Protein AF-A0A820IZM5-F1 (afdb_monomer)

Structure (mmCIF, N/CA/C/O backbone):
data_AF-A0A820IZM5-F1
#
_entry.id   AF-A0A820IZM5-F1
#
loop_
_atom_site.group_PDB
_atom_site.id
_atom_site.type_symbol
_atom_site.label_atom_id
_atom_site.label_alt_id
_atom_site.label_comp_id
_atom_site.label_asym_id
_atom_site.label_entity_id
_atom_site.label_seq_id
_atom_site.pdbx_PDB_ins_code
_atom_site.Cartn_x
_atom_site.Cartn_y
_atom_site.Cartn_z
_atom_site.occupancy
_atom_site.B_iso_or_equiv
_atom_site.auth_seq_id
_atom_site.auth_comp_id
_atom_site.auth_asym_id
_atom_site.auth_atom_id
_atom_site.pdbx_PDB_model_num
ATOM 1 N N . ILE A 1 1 ? 4.868 -20.730 -4.728 1.00 45.53 1 ILE A N 1
ATOM 2 C CA . ILE A 1 1 ? 4.412 -19.348 -5.022 1.00 45.53 1 ILE A CA 1
ATOM 3 C C . ILE A 1 1 ? 4.964 -18.479 -3.902 1.00 45.53 1 ILE A C 1
ATOM 5 O O . ILE A 1 1 ? 4.700 -18.794 -2.750 1.00 45.53 1 ILE A O 1
ATOM 9 N N . PHE A 1 2 ? 5.843 -17.521 -4.212 1.00 44.78 2 PHE A N 1
ATOM 10 C CA . PHE A 1 2 ? 6.540 -16.701 -3.214 1.00 44.78 2 PHE A CA 1
ATOM 11 C C . PHE A 1 2 ? 5.523 -16.003 -2.299 1.00 44.78 2 PHE A C 1
ATOM 13 O O . PHE A 1 2 ? 4.767 -15.144 -2.739 1.00 44.78 2 PHE A O 1
ATOM 20 N N . ASN A 1 3 ? 5.481 -16.404 -1.027 1.00 47.41 3 ASN A N 1
ATOM 21 C CA . ASN A 1 3 ? 4.431 -16.020 -0.074 1.00 47.41 3 ASN A CA 1
ATOM 22 C C . ASN A 1 3 ? 4.597 -14.607 0.514 1.00 47.41 3 ASN A C 1
ATOM 24 O O . ASN A 1 3 ? 3.880 -14.230 1.435 1.00 47.41 3 ASN A O 1
ATOM 28 N N . SER A 1 4 ? 5.535 -13.817 -0.002 1.00 65.31 4 SER A N 1
ATOM 29 C CA . SER A 1 4 ? 5.735 -12.438 0.425 1.00 65.31 4 SER A CA 1
ATOM 30 C C . SER A 1 4 ? 5.902 -11.562 -0.805 1.00 65.31 4 SER A C 1
ATOM 32 O O . SER A 1 4 ? 7.004 -11.415 -1.320 1.00 65.31 4 SER A O 1
ATOM 34 N N . LEU A 1 5 ? 4.802 -10.977 -1.284 1.00 84.69 5 LEU A N 1
ATOM 35 C CA . LEU A 1 5 ? 4.816 -9.948 -2.332 1.00 84.69 5 LEU A CA 1
ATOM 36 C C . LEU A 1 5 ? 5.004 -8.549 -1.728 1.00 84.69 5 LEU A C 1
ATOM 38 O O . LEU A 1 5 ? 4.438 -7.560 -2.194 1.00 84.69 5 LEU A O 1
ATOM 42 N N . ARG A 1 6 ? 5.820 -8.471 -0.672 1.00 90.12 6 ARG A N 1
ATOM 43 C CA . ARG A 1 6 ? 6.369 -7.208 -0.183 1.00 90.12 6 ARG A CA 1
ATOM 44 C C . ARG A 1 6 ? 7.117 -6.519 -1.342 1.00 90.12 6 ARG A C 1
ATOM 46 O O . ARG A 1 6 ? 7.676 -7.231 -2.185 1.00 90.12 6 ARG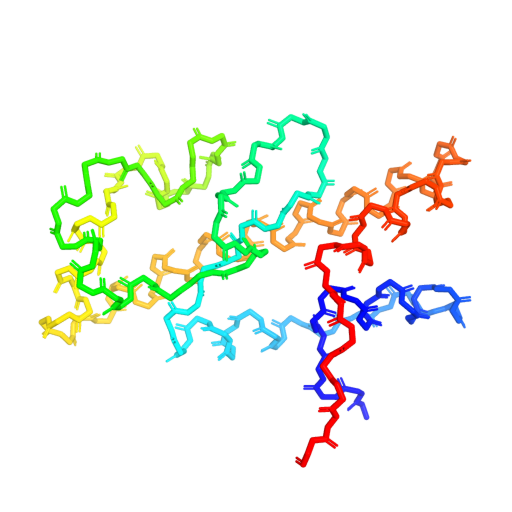 A O 1
ATOM 53 N N . PRO A 1 7 ? 7.098 -5.178 -1.449 1.00 92.56 7 PRO A N 1
ATOM 54 C CA . PRO A 1 7 ? 7.610 -4.494 -2.638 1.00 92.56 7 PRO A CA 1
ATOM 55 C C . PRO A 1 7 ? 9.044 -4.866 -3.044 1.00 92.56 7 PRO A C 1
ATOM 57 O O . PRO A 1 7 ? 9.301 -5.027 -4.231 1.00 92.56 7 PRO A O 1
ATOM 60 N N . ASP A 1 8 ? 9.951 -5.114 -2.097 1.00 91.50 8 ASP A N 1
ATOM 61 C CA . ASP A 1 8 ? 11.313 -5.609 -2.352 1.00 91.50 8 ASP A CA 1
ATOM 62 C C . ASP A 1 8 ? 11.345 -6.943 -3.115 1.00 91.50 8 ASP A C 1
ATOM 64 O O . ASP A 1 8 ? 12.115 -7.107 -4.063 1.00 91.50 8 ASP A O 1
ATOM 68 N N . ASN A 1 9 ? 10.481 -7.891 -2.748 1.00 92.00 9 ASN A N 1
ATOM 69 C CA . ASN A 1 9 ? 10.383 -9.177 -3.438 1.00 92.00 9 ASN A CA 1
ATOM 70 C C . ASN A 1 9 ? 9.744 -9.046 -4.821 1.00 92.00 9 ASN A C 1
ATOM 72 O O . ASN A 1 9 ? 10.126 -9.779 -5.732 1.00 92.00 9 ASN A O 1
ATOM 76 N N . VAL A 1 10 ? 8.801 -8.113 -4.995 1.00 94.12 10 VAL A N 1
ATOM 77 C CA . VAL A 1 10 ? 8.232 -7.811 -6.317 1.00 94.12 10 VAL A CA 1
ATOM 78 C C . VAL A 1 10 ? 9.324 -7.292 -7.244 1.00 94.12 10 VAL A C 1
ATOM 80 O O . VAL A 1 10 ? 9.477 -7.824 -8.337 1.00 94.12 10 VAL A O 1
ATOM 83 N N . ILE A 1 11 ? 10.128 -6.325 -6.793 1.00 94.31 11 ILE A N 1
ATOM 84 C CA . ILE A 1 11 ? 11.246 -5.784 -7.577 1.00 94.31 11 ILE A CA 1
ATOM 85 C C . ILE A 1 11 ? 12.218 -6.892 -8.005 1.00 94.31 11 ILE A C 1
ATOM 87 O O . ILE A 1 11 ? 12.528 -7.012 -9.187 1.00 94.31 11 ILE A O 1
ATOM 91 N N . ARG A 1 12 ? 12.634 -7.760 -7.073 1.00 92.69 12 ARG A N 1
ATOM 92 C CA . ARG A 1 12 ? 13.531 -8.889 -7.381 1.00 92.69 12 ARG A CA 1
ATOM 93 C C . ARG A 1 12 ? 12.926 -9.879 -8.372 1.00 92.69 12 ARG A C 1
ATOM 95 O O . ARG A 1 12 ? 13.634 -10.422 -9.208 1.00 92.69 12 ARG A O 1
ATOM 102 N N . ALA A 1 13 ? 11.631 -10.151 -8.265 1.00 93.38 13 ALA A N 1
ATOM 103 C CA . ALA A 1 13 ? 10.950 -11.046 -9.189 1.00 93.38 13 ALA A CA 1
ATOM 104 C C . ALA A 1 13 ? 10.861 -10.438 -10.598 1.00 93.38 13 ALA A C 1
ATOM 106 O O . ALA A 1 13 ? 11.072 -11.155 -11.571 1.00 93.38 13 ALA A O 1
ATOM 107 N N . VAL A 1 14 ? 10.629 -9.126 -10.716 1.00 94.94 14 VAL A N 1
ATOM 108 C CA . VAL A 1 14 ? 10.692 -8.425 -12.010 1.00 94.94 14 VAL A CA 1
ATOM 109 C C . VAL A 1 14 ? 12.098 -8.525 -12.617 1.00 94.94 14 VAL A C 1
ATOM 111 O O . VAL A 1 14 ? 12.209 -8.837 -13.798 1.00 94.94 14 VAL A O 1
ATOM 114 N N . ASP A 1 15 ? 13.167 -8.374 -11.823 1.00 93.38 15 ASP A N 1
ATOM 115 C CA . ASP A 1 15 ? 14.554 -8.568 -12.295 1.00 93.38 15 ASP A CA 1
ATOM 116 C C . ASP A 1 15 ? 14.810 -9.991 -12.834 1.00 93.38 15 ASP A C 1
ATOM 118 O O . ASP A 1 15 ? 15.635 -10.189 -13.724 1.00 93.38 15 ASP A O 1
ATOM 122 N N . LEU A 1 16 ? 14.086 -10.989 -12.318 1.00 94.62 16 LEU A N 1
ATOM 123 C CA . LEU A 1 16 ? 14.138 -12.379 -12.785 1.00 94.62 16 LEU A CA 1
ATOM 124 C C . LEU A 1 16 ? 13.189 -12.663 -13.966 1.00 94.62 16 LEU A C 1
ATOM 126 O O . LEU A 1 16 ? 13.104 -13.809 -14.407 1.00 94.62 16 LEU A O 1
ATOM 130 N N . GLY A 1 17 ? 12.471 -11.653 -14.466 1.00 94.06 17 GLY A N 1
ATOM 131 C CA . GLY A 1 17 ? 11.556 -11.766 -15.603 1.00 94.06 17 GLY A CA 1
ATOM 132 C C . GLY A 1 17 ? 10.150 -12.267 -15.260 1.00 94.06 17 GLY A C 1
ATOM 133 O O . GLY A 1 17 ? 9.491 -12.853 -16.113 1.00 94.06 17 GLY A O 1
ATOM 134 N N . PHE A 1 18 ? 9.680 -12.092 -14.020 1.00 94.44 18 PHE A N 1
ATOM 135 C CA . PHE A 1 18 ? 8.298 -12.418 -13.649 1.00 94.44 18 PHE A CA 1
ATOM 136 C C . PHE A 1 18 ? 7.343 -11.268 -14.001 1.00 94.44 18 PHE A C 1
ATOM 138 O O . PHE A 1 18 ? 7.544 -10.137 -13.561 1.00 94.44 18 PHE A O 1
ATOM 145 N N . ASP A 1 19 ? 6.241 -11.590 -14.686 1.00 92.69 19 ASP A N 1
ATOM 146 C CA . ASP A 1 19 ? 5.256 -10.595 -15.147 1.00 92.69 19 ASP A CA 1
ATOM 147 C C . ASP A 1 19 ? 3.927 -10.590 -14.367 1.00 92.69 19 ASP A C 1
ATOM 149 O O . ASP A 1 19 ? 3.161 -9.626 -14.437 1.00 92.69 19 ASP A O 1
ATOM 153 N N . LEU A 1 20 ? 3.616 -11.665 -13.631 1.00 91.56 20 LEU A N 1
ATOM 154 C CA . LEU A 1 20 ? 2.328 -11.847 -12.950 1.00 91.56 20 LEU A CA 1
ATOM 155 C C . LEU A 1 20 ? 2.497 -12.029 -11.440 1.00 91.56 20 LEU A C 1
ATOM 157 O O . LEU A 1 20 ? 3.278 -12.858 -10.973 1.00 91.56 20 LEU A O 1
ATOM 161 N N . PHE A 1 21 ? 1.685 -11.291 -10.680 1.00 91.06 21 PHE A N 1
ATOM 162 C CA . PHE A 1 21 ? 1.733 -11.234 -9.221 1.00 91.06 21 PHE A CA 1
ATOM 163 C C . PHE A 1 21 ? 0.340 -11.420 -8.616 1.00 91.06 21 PHE A C 1
ATOM 165 O O . PHE A 1 21 ? -0.662 -10.962 -9.162 1.00 91.06 21 PHE A O 1
ATOM 172 N N . SER A 1 22 ? 0.271 -12.083 -7.461 1.00 88.81 22 SER A N 1
ATOM 173 C CA . SER A 1 22 ? -0.984 -12.255 -6.722 1.00 88.81 22 SER A CA 1
ATOM 174 C C . SER A 1 22 ? -1.351 -10.994 -5.933 1.00 88.81 22 SER A C 1
ATOM 176 O O . SER A 1 22 ? -0.510 -10.376 -5.288 1.00 88.81 22 SER A O 1
ATOM 178 N N . GLY A 1 23 ? -2.638 -10.645 -5.892 1.00 85.94 23 GLY A N 1
ATOM 179 C CA . GLY A 1 23 ? -3.140 -9.554 -5.049 1.00 85.94 23 GLY A CA 1
ATOM 180 C C . GLY A 1 23 ? -3.190 -9.875 -3.548 1.00 85.94 23 GLY A C 1
ATOM 181 O O . GLY A 1 23 ? -3.558 -9.006 -2.765 1.00 85.94 23 GLY A O 1
ATOM 182 N N . ALA A 1 24 ? -2.834 -11.097 -3.126 1.00 90.06 24 ALA A N 1
ATOM 183 C CA . ALA A 1 24 ? -3.029 -11.595 -1.757 1.00 90.06 24 ALA A CA 1
ATOM 184 C C . ALA A 1 24 ? -2.234 -10.847 -0.668 1.00 90.06 24 ALA A C 1
ATOM 186 O O . ALA A 1 24 ? -2.592 -10.915 0.507 1.00 90.06 24 ALA A O 1
ATOM 187 N N 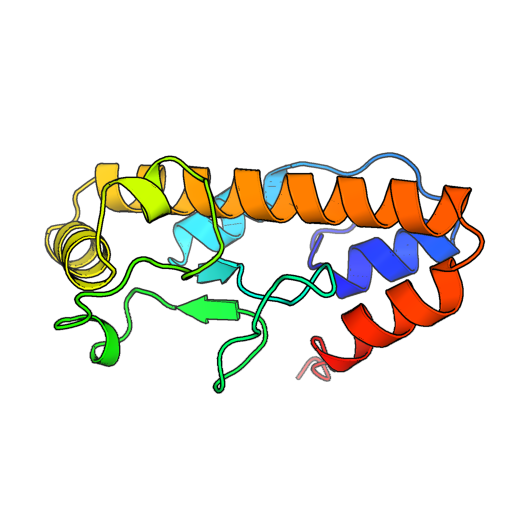. TYR A 1 25 ? -1.182 -10.111 -1.035 1.00 91.81 25 TYR A N 1
ATOM 188 C CA . TYR A 1 25 ? -0.397 -9.325 -0.080 1.00 91.81 25 TYR A CA 1
ATOM 189 C C . TYR A 1 25 ? -1.210 -8.204 0.570 1.00 91.81 25 TYR A C 1
ATOM 191 O O . TYR A 1 25 ? -1.126 -8.012 1.779 1.00 91.81 25 TYR A O 1
ATOM 199 N N . VAL A 1 26 ? -2.044 -7.513 -0.209 1.00 94.06 26 VAL A N 1
ATOM 200 C CA . VAL A 1 26 ? -2.839 -6.380 0.274 1.00 94.06 26 VAL A CA 1
ATOM 201 C C . VAL A 1 26 ? -3.833 -6.772 1.376 1.00 94.06 26 VAL A C 1
ATOM 203 O O . VAL A 1 26 ? -3.763 -6.171 2.446 1.00 94.06 26 VAL A O 1
ATOM 206 N N . PRO A 1 27 ? -4.723 -7.772 1.207 1.00 92.62 27 PRO A N 1
ATOM 207 C CA . PRO A 1 27 ? -5.603 -8.188 2.298 1.00 92.62 27 PRO A CA 1
ATOM 208 C C . PRO A 1 27 ? -4.807 -8.713 3.503 1.00 92.62 27 PRO A C 1
ATOM 210 O O . PRO A 1 27 ? -5.136 -8.378 4.638 1.00 92.62 27 PRO A O 1
ATOM 213 N N . TYR A 1 28 ? -3.700 -9.432 3.273 1.00 93.50 28 TYR A N 1
ATOM 214 C CA . TYR A 1 28 ? -2.834 -9.944 4.340 1.00 93.50 28 TYR A CA 1
ATOM 215 C C . TYR A 1 28 ? -2.266 -8.834 5.246 1.00 93.50 28 TYR A C 1
ATOM 217 O O . TYR A 1 28 ? -2.228 -8.996 6.470 1.00 93.50 28 TYR A O 1
ATOM 225 N N . ILE A 1 29 ? -1.816 -7.708 4.683 1.00 94.19 29 ILE A N 1
ATOM 226 C CA . ILE A 1 29 ? -1.304 -6.577 5.476 1.00 94.19 29 ILE A CA 1
ATOM 227 C C . ILE A 1 29 ? -2.432 -5.718 6.061 1.00 94.19 29 ILE A C 1
ATOM 229 O O . ILE A 1 29 ? -2.325 -5.275 7.207 1.00 94.19 29 ILE A O 1
ATOM 233 N N . SER A 1 30 ? -3.538 -5.543 5.328 1.00 96.06 30 SER A N 1
ATOM 234 C CA . SER A 1 30 ? -4.716 -4.816 5.808 1.00 96.06 30 SER A CA 1
ATOM 235 C C . SER A 1 30 ? -5.289 -5.457 7.065 1.00 96.06 30 SER A C 1
ATOM 237 O O . SER A 1 30 ? -5.680 -4.755 7.998 1.00 96.06 30 SER A O 1
ATOM 239 N N . ASP A 1 31 ? -5.264 -6.790 7.138 1.00 94.62 31 ASP A N 1
ATOM 240 C CA . ASP A 1 31 ? -5.746 -7.526 8.302 1.00 94.62 31 ASP A CA 1
ATOM 241 C C . ASP A 1 31 ? -4.903 -7.332 9.567 1.00 94.62 31 ASP A C 1
ATOM 243 O O . ASP A 1 31 ? -5.389 -7.577 10.677 1.00 94.62 31 ASP A O 1
ATOM 247 N N . ARG A 1 32 ? -3.660 -6.873 9.399 1.00 95.56 32 ARG A N 1
ATOM 248 C CA . ARG A 1 32 ? -2.737 -6.484 10.474 1.00 95.56 32 ARG A CA 1
ATOM 249 C C . ARG A 1 32 ? -2.725 -4.978 10.729 1.00 95.56 32 ARG A C 1
ATOM 251 O O . ARG A 1 32 ? -1.900 -4.505 11.510 1.00 95.56 32 ARG A O 1
ATOM 258 N N . PHE A 1 33 ? -3.629 -4.244 10.079 1.00 96.81 33 PHE A N 1
ATOM 259 C CA . PHE A 1 33 ? -3.740 -2.789 10.146 1.00 96.81 33 PHE A CA 1
ATOM 260 C C . PHE A 1 33 ? -2.484 -2.055 9.660 1.00 96.81 33 PHE A C 1
ATOM 262 O O . PHE A 1 33 ? -2.170 -0.959 10.120 1.00 96.81 33 PHE A O 1
ATOM 269 N N . ILE A 1 34 ? -1.751 -2.667 8.730 1.00 95.44 34 ILE A N 1
ATOM 270 C CA . ILE A 1 34 ? -0.582 -2.051 8.109 1.00 95.44 34 ILE A CA 1
ATOM 271 C C . ILE A 1 34 ? -1.051 -1.196 6.928 1.00 95.44 34 ILE A C 1
ATOM 273 O O . ILE A 1 34 ? -1.821 -1.655 6.080 1.00 95.44 34 ILE A O 1
ATOM 277 N N . ILE A 1 35 ? -0.572 0.041 6.883 1.00 95.56 35 ILE A N 1
ATOM 278 C CA . ILE A 1 35 ? -0.787 1.011 5.815 1.00 95.56 35 ILE A CA 1
ATOM 279 C C . ILE A 1 35 ? 0.461 1.063 4.943 1.00 95.56 35 ILE A C 1
ATOM 281 O O . ILE A 1 35 ? 1.553 1.322 5.450 1.00 95.56 35 ILE A O 1
ATOM 285 N N . LEU A 1 36 ? 0.288 0.868 3.634 1.00 94.19 36 LEU A N 1
ATOM 286 C CA . LEU A 1 36 ? 1.351 1.121 2.667 1.00 94.19 36 LEU A CA 1
ATOM 287 C C . LEU A 1 36 ? 1.599 2.623 2.538 1.00 94.19 36 LEU A C 1
ATOM 289 O O . LEU A 1 36 ? 0.661 3.383 2.277 1.00 94.19 36 LEU A O 1
ATOM 293 N N . SER A 1 37 ? 2.848 3.049 2.710 1.00 93.25 37 SER A N 1
ATOM 294 C CA . SER A 1 37 ? 3.226 4.467 2.584 1.00 93.25 37 SER A CA 1
ATOM 295 C C . SER A 1 37 ? 4.561 4.705 1.884 1.00 93.25 37 SER A C 1
ATOM 297 O O . SER A 1 37 ? 5.061 5.832 1.869 1.00 93.25 37 SER A O 1
ATOM 299 N N . PHE A 1 38 ? 5.146 3.655 1.309 1.00 91.56 38 PHE A N 1
ATOM 300 C CA . PHE A 1 38 ? 6.433 3.743 0.646 1.00 91.56 38 PHE A CA 1
ATOM 301 C C . PHE A 1 38 ? 6.336 4.619 -0.603 1.00 91.56 38 PHE A C 1
ATOM 303 O O . PHE A 1 38 ? 5.351 4.622 -1.346 1.00 91.56 38 PHE A O 1
ATOM 310 N N . ARG A 1 39 ? 7.400 5.358 -0.873 1.00 91.38 39 ARG A N 1
ATOM 311 C CA . ARG A 1 39 ? 7.539 6.163 -2.075 1.00 91.38 39 ARG A CA 1
ATOM 312 C C . ARG A 1 39 ? 7.657 5.246 -3.290 1.00 91.38 39 ARG A C 1
ATOM 314 O O . ARG A 1 39 ? 8.662 4.563 -3.459 1.00 91.38 39 ARG A O 1
ATOM 321 N N . TYR A 1 40 ? 6.651 5.274 -4.161 1.00 91.00 40 TYR A N 1
ATOM 322 C CA . TYR A 1 40 ? 6.691 4.624 -5.478 1.00 91.00 40 TYR A CA 1
ATOM 323 C C . TYR A 1 40 ? 6.804 5.611 -6.647 1.00 91.00 40 TYR A C 1
ATOM 325 O O . TYR A 1 40 ? 6.838 5.175 -7.791 1.00 91.00 40 TYR A O 1
ATOM 333 N N . ASN A 1 41 ? 6.825 6.924 -6.400 1.00 86.12 41 ASN A N 1
ATOM 334 C CA . ASN A 1 41 ? 7.101 7.962 -7.398 1.00 86.12 41 ASN A CA 1
ATOM 335 C C . ASN A 1 41 ? 7.631 9.239 -6.719 1.00 86.12 41 ASN A C 1
ATOM 337 O O . ASN A 1 41 ? 7.574 9.367 -5.498 1.00 86.12 41 ASN A O 1
ATOM 341 N N . ASP A 1 42 ? 8.111 10.209 -7.497 1.00 78.50 42 ASP A N 1
ATOM 342 C CA . ASP A 1 42 ? 8.685 11.461 -6.968 1.00 78.50 42 ASP A CA 1
ATOM 343 C C . ASP A 1 42 ? 7.666 12.395 -6.308 1.00 78.50 42 ASP A C 1
ATOM 345 O O . ASP A 1 42 ? 8.033 13.293 -5.555 1.00 78.50 42 ASP A O 1
ATOM 349 N N . LYS A 1 43 ? 6.374 12.191 -6.579 1.00 72.75 43 LYS A N 1
ATOM 350 C CA . LYS A 1 43 ? 5.289 13.022 -6.043 1.00 72.75 43 LYS A CA 1
ATOM 351 C C . LYS A 1 43 ? 4.873 12.599 -4.633 1.00 72.75 43 LYS A C 1
ATOM 353 O O . LYS A 1 43 ? 4.143 13.335 -3.968 1.00 72.75 43 LYS A O 1
ATOM 358 N N . MET A 1 44 ? 5.298 11.424 -4.171 1.00 73.12 44 MET A N 1
ATOM 359 C CA . MET A 1 44 ? 4.939 10.922 -2.853 1.00 73.12 44 MET A CA 1
ATOM 360 C C . MET A 1 44 ? 5.968 11.349 -1.803 1.00 73.12 44 MET A C 1
ATOM 362 O O . MET A 1 44 ? 7.148 11.020 -1.907 1.00 73.12 44 MET A O 1
ATOM 366 N N . SER A 1 45 ? 5.509 12.032 -0.753 1.00 60.53 45 SER A N 1
ATOM 367 C CA . SER A 1 45 ? 6.314 12.249 0.450 1.00 60.53 45 SER A CA 1
ATOM 368 C C . SER A 1 45 ? 6.269 10.978 1.306 1.00 60.53 45 SER A C 1
ATOM 370 O O . SER A 1 45 ? 5.195 10.574 1.752 1.00 60.53 45 SER A O 1
ATOM 372 N N . SER A 1 46 ? 7.414 10.317 1.492 1.00 58.25 46 SER A N 1
ATOM 373 C CA . SER A 1 46 ? 7.552 9.205 2.439 1.00 58.25 46 SER A CA 1
ATOM 374 C C . SER A 1 46 ? 7.389 9.725 3.868 1.00 58.25 46 SER A C 1
ATOM 376 O O . SER A 1 46 ? 8.039 10.705 4.241 1.00 58.25 46 SER A O 1
ATOM 378 N N . ASN A 1 47 ? 6.561 9.065 4.682 1.00 52.81 47 ASN A N 1
ATOM 379 C CA . ASN A 1 47 ? 6.478 9.379 6.107 1.00 52.81 47 ASN A CA 1
ATOM 380 C C . ASN A 1 47 ? 7.799 9.040 6.828 1.00 52.81 47 ASN A C 1
ATOM 382 O O . ASN A 1 47 ? 8.534 8.133 6.451 1.00 52.81 47 ASN A O 1
ATOM 386 N N . ILE A 1 48 ? 8.073 9.800 7.889 1.00 53.16 48 ILE A N 1
ATOM 387 C CA . ILE A 1 48 ? 9.362 9.931 8.594 1.00 53.16 48 ILE A CA 1
ATOM 388 C C . ILE A 1 48 ? 9.771 8.666 9.390 1.00 53.16 48 ILE A C 1
ATOM 390 O O . ILE A 1 48 ? 10.926 8.539 9.787 1.00 53.16 48 ILE A O 1
ATOM 394 N N . THR A 1 49 ? 8.862 7.713 9.618 1.00 56.12 49 THR A N 1
ATOM 395 C CA . THR A 1 49 ? 9.066 6.574 10.539 1.00 56.12 49 THR A CA 1
ATOM 396 C C . THR A 1 49 ? 9.329 5.217 9.873 1.00 56.12 49 THR A C 1
ATOM 398 O O . THR A 1 49 ? 9.700 4.274 10.570 1.00 56.12 49 THR A O 1
ATOM 401 N N . GLY A 1 50 ? 9.189 5.094 8.550 1.00 69.88 50 GLY A N 1
ATOM 402 C CA . GLY A 1 50 ? 9.428 3.844 7.818 1.00 69.88 50 GLY A CA 1
ATOM 403 C C . GLY A 1 50 ? 8.628 3.750 6.513 1.00 69.88 50 GLY A C 1
ATOM 404 O O . GLY A 1 50 ? 7.806 4.627 6.242 1.00 69.88 50 GLY A O 1
ATOM 405 N N . PRO A 1 51 ? 8.843 2.699 5.697 1.00 82.69 51 PRO A N 1
ATOM 406 C CA . PRO A 1 51 ? 8.129 2.534 4.430 1.00 82.69 51 PRO A CA 1
ATOM 407 C C . PRO A 1 51 ? 6.627 2.311 4.638 1.00 82.69 51 PRO A C 1
ATOM 409 O O . PRO A 1 51 ? 5.818 2.870 3.908 1.00 82.69 51 PRO A O 1
ATOM 412 N N . ASP A 1 52 ? 6.245 1.555 5.665 1.00 91.25 52 ASP A N 1
ATOM 413 C CA . ASP A 1 52 ? 4.862 1.217 6.002 1.00 91.25 52 ASP A CA 1
ATOM 414 C C . ASP A 1 52 ? 4.667 1.374 7.514 1.00 91.25 52 ASP A C 1
ATOM 416 O O . ASP A 1 52 ? 5.617 1.210 8.285 1.00 91.25 52 ASP A O 1
ATOM 420 N N . TYR A 1 53 ? 3.445 1.664 7.959 1.00 92.75 53 TYR A N 1
ATOM 421 C CA . TYR A 1 53 ? 3.156 1.898 9.378 1.00 92.75 53 TYR A CA 1
ATOM 422 C C . TYR A 1 53 ? 1.879 1.195 9.836 1.00 92.75 53 TYR A C 1
ATOM 424 O O . TYR A 1 53 ? 1.030 0.824 9.028 1.00 92.75 53 TYR A O 1
ATOM 432 N N . ASN A 1 54 ? 1.730 0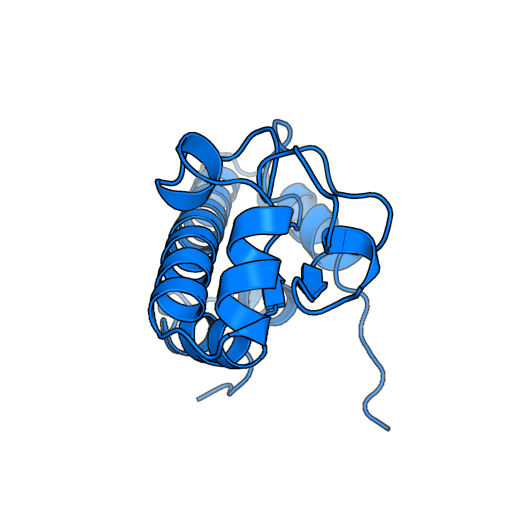.996 11.148 1.00 95.31 54 ASN A N 1
ATOM 433 C CA . ASN A 1 54 ? 0.533 0.383 11.717 1.00 95.31 54 ASN A CA 1
ATOM 434 C C . ASN A 1 54 ? -0.439 1.455 12.225 1.00 95.31 54 ASN A C 1
ATOM 436 O O . ASN A 1 54 ? -0.152 2.128 13.213 1.00 95.31 54 ASN A O 1
ATOM 440 N N . ILE A 1 55 ? -1.610 1.588 11.596 1.00 95.50 55 ILE A N 1
ATOM 441 C CA . ILE A 1 55 ? -2.604 2.604 11.986 1.00 95.50 55 ILE A CA 1
ATOM 442 C C . ILE A 1 55 ? -3.238 2.319 13.359 1.00 95.50 55 ILE A C 1
ATOM 444 O O . ILE A 1 55 ? -3.844 3.207 13.939 1.00 95.50 55 ILE A O 1
ATOM 448 N N . ASN A 1 56 ? -3.076 1.113 13.916 1.00 95.94 56 ASN A N 1
ATOM 449 C CA . ASN A 1 56 ? -3.531 0.752 15.264 1.00 95.94 56 ASN A CA 1
ATOM 450 C C . ASN A 1 56 ? -2.627 1.314 16.386 1.00 95.94 56 ASN A C 1
ATOM 452 O O . ASN A 1 56 ? -2.909 1.121 17.569 1.00 95.94 56 ASN A O 1
ATOM 456 N N . SER A 1 57 ? -1.526 1.991 16.051 1.00 95.38 57 SER A N 1
ATOM 457 C CA . SER A 1 57 ? -0.669 2.652 17.039 1.00 95.38 57 SER A CA 1
ATOM 458 C C . SER A 1 57 ? -1.361 3.870 17.662 1.00 95.38 57 SER A C 1
ATOM 460 O O . SER A 1 57 ? -1.996 4.668 16.974 1.00 95.38 57 SER A O 1
ATOM 462 N N . LYS A 1 58 ? -1.198 4.056 18.981 1.00 95.38 58 LYS A N 1
ATOM 463 C CA . LYS A 1 58 ? -1.848 5.141 19.750 1.00 95.38 58 LYS A CA 1
ATOM 464 C C . LYS A 1 58 ? -1.504 6.550 19.256 1.00 95.38 58 LYS A C 1
ATOM 466 O O . LYS A 1 58 ? -2.286 7.471 19.474 1.00 95.38 58 LYS A O 1
ATOM 471 N N . GLU A 1 59 ? -0.365 6.722 18.591 1.00 93.56 59 GLU A N 1
ATOM 472 C CA . GLU A 1 59 ? 0.047 7.991 17.974 1.00 93.56 59 GLU A CA 1
ATOM 473 C C . GLU A 1 59 ? -0.977 8.534 16.964 1.00 93.56 59 GLU A C 1
ATOM 475 O O . GLU A 1 59 ? -1.116 9.748 16.823 1.00 93.56 59 GLU A O 1
ATOM 480 N N . TYR A 1 60 ? -1.768 7.658 16.335 1.00 94.75 60 TYR A N 1
ATOM 481 C CA . TYR A 1 60 ? -2.773 8.039 15.342 1.00 94.75 60 TYR A CA 1
ATOM 482 C C . TYR A 1 60 ? -4.148 8.364 15.931 1.00 94.75 60 TYR A C 1
ATOM 484 O O . TYR A 1 60 ? -5.019 8.846 15.207 1.00 94.75 60 TYR A O 1
ATOM 492 N N . MET A 1 61 ? -4.348 8.182 17.241 1.00 96.12 61 MET A N 1
ATOM 493 C CA . MET A 1 61 ? -5.634 8.399 17.918 1.00 96.12 61 MET A CA 1
ATOM 494 C C . MET A 1 61 ? -6.207 9.806 17.694 1.00 96.12 61 MET A C 1
ATOM 496 O O . MET A 1 61 ? -7.414 9.964 17.549 1.00 96.12 61 MET A O 1
ATOM 500 N N . ASN A 1 62 ? -5.341 10.822 17.641 1.00 95.69 62 ASN A N 1
ATOM 501 C CA . ASN A 1 62 ? -5.723 12.223 17.437 1.00 95.69 62 ASN A CA 1
ATOM 502 C C . ASN A 1 62 ? -5.304 12.757 16.052 1.00 95.69 62 ASN A C 1
ATOM 504 O O . ASN A 1 62 ? -5.305 13.970 15.828 1.00 95.69 62 ASN A O 1
ATOM 508 N N . GLY A 1 63 ? -4.921 11.872 15.124 1.00 93.31 63 GLY A N 1
ATOM 509 C CA . GLY A 1 63 ? -4.466 12.236 13.785 1.00 93.31 63 GLY A CA 1
ATOM 510 C C . GLY A 1 63 ? -5.594 12.824 12.935 1.00 93.31 63 GLY A C 1
ATOM 511 O O . GLY A 1 63 ? -6.485 12.111 12.481 1.00 93.31 63 GLY A O 1
ATOM 512 N N . LYS A 1 64 ? -5.561 14.139 12.697 1.00 94.44 64 LYS A N 1
ATOM 513 C CA . LYS A 1 64 ? -6.561 14.848 11.869 1.00 94.44 64 LYS A CA 1
ATOM 514 C C . LYS A 1 64 ? -6.265 14.802 10.368 1.00 94.44 64 LYS A C 1
ATOM 516 O O . LYS A 1 64 ? -7.100 15.218 9.574 1.00 94.44 64 LYS A O 1
ATOM 521 N N . GLN A 1 65 ? -5.079 14.335 9.996 1.00 93.12 65 GLN A N 1
ATOM 522 C CA . GLN A 1 65 ? -4.664 14.173 8.607 1.00 93.12 65 GLN A CA 1
ATOM 523 C C . GLN A 1 65 ? -5.291 12.904 8.014 1.00 93.12 65 GLN A C 1
ATOM 525 O O . GLN A 1 65 ? -5.730 12.018 8.753 1.00 93.12 65 GLN A O 1
ATOM 530 N N . SER A 1 66 ? -5.318 12.801 6.686 1.00 94.44 66 SER A N 1
ATOM 531 C CA . SER A 1 66 ? -5.598 11.541 5.988 1.00 94.44 66 SER A CA 1
ATOM 532 C C . SER A 1 66 ? -4.497 10.502 6.259 1.00 94.44 66 SER A C 1
ATOM 534 O O . SER A 1 66 ? -3.459 10.823 6.840 1.00 94.44 66 SER A O 1
ATOM 536 N N . LEU A 1 67 ? -4.690 9.243 5.839 1.00 93.00 67 LEU A N 1
ATOM 537 C CA . LEU A 1 67 ? -3.640 8.218 5.981 1.00 93.00 67 LEU A CA 1
ATOM 538 C C . LEU A 1 67 ? -2.347 8.616 5.246 1.00 93.00 67 LEU A C 1
ATOM 540 O O . LEU A 1 67 ? -1.248 8.324 5.720 1.00 93.00 67 LEU A O 1
ATOM 544 N N . LEU A 1 68 ? -2.476 9.285 4.098 1.00 91.75 68 LEU A N 1
ATOM 545 C CA . LEU A 1 68 ? -1.358 9.803 3.317 1.00 91.75 68 LEU A CA 1
ATOM 546 C C . LEU A 1 68 ? -1.794 11.069 2.567 1.00 91.75 68 LEU A C 1
ATOM 548 O O . LEU A 1 68 ? -2.809 11.055 1.867 1.00 91.75 68 LEU A O 1
ATOM 552 N N . SER A 1 69 ? -1.028 12.154 2.701 1.00 86.19 69 SER A N 1
ATOM 553 C CA . SER A 1 69 ? -1.396 13.501 2.232 1.00 86.19 69 SER A CA 1
ATOM 554 C C . SER A 1 69 ? -1.573 13.620 0.714 1.00 86.19 69 SER A C 1
ATOM 556 O O . SER A 1 69 ? -2.434 14.371 0.268 1.00 86.19 69 SER A O 1
ATOM 558 N N . ASN A 1 70 ? -0.823 12.844 -0.074 1.00 85.50 70 ASN A N 1
ATOM 559 C CA . ASN A 1 70 ? -0.860 12.880 -1.545 1.00 85.50 70 ASN A CA 1
ATOM 560 C C . ASN A 1 70 ? -1.622 11.691 -2.166 1.00 85.50 70 ASN A C 1
ATOM 562 O O . ASN A 1 70 ? -1.482 11.415 -3.356 1.00 85.50 70 ASN A O 1
ATOM 566 N N . CYS A 1 71 ? -2.405 10.953 -1.372 1.00 91.62 71 CYS A N 1
ATOM 567 C CA . CYS A 1 71 ? -3.165 9.800 -1.852 1.00 91.62 71 CYS A CA 1
ATOM 568 C C . CYS A 1 71 ? -4.607 10.185 -2.210 1.00 91.62 71 CYS A C 1
ATOM 570 O O . CYS A 1 71 ? -5.342 10.724 -1.385 1.00 91.62 71 CYS A O 1
ATOM 572 N N . GLU A 1 72 ? -5.040 9.841 -3.424 1.00 93.69 72 GLU A N 1
ATOM 573 C CA . GLU A 1 72 ? -6.384 10.155 -3.934 1.00 93.69 72 GLU A CA 1
ATOM 574 C C . GLU A 1 72 ? -7.403 9.021 -3.731 1.00 93.69 72 GLU A C 1
ATOM 576 O O . GLU A 1 72 ? -8.511 9.064 -4.271 1.00 93.69 72 GLU A O 1
ATOM 581 N N . CYS A 1 73 ? -7.057 7.993 -2.951 1.00 97.12 73 CYS A N 1
ATOM 582 C CA . CYS A 1 73 ? -7.973 6.894 -2.667 1.00 97.12 73 CYS A CA 1
ATOM 583 C C . CYS A 1 73 ? -9.199 7.377 -1.868 1.00 97.12 73 CYS A C 1
ATOM 585 O O . CYS A 1 73 ? -9.155 8.382 -1.152 1.00 97.12 73 CYS A O 1
ATOM 587 N N . TYR A 1 74 ? -10.301 6.623 -1.937 1.00 98.12 74 TYR A N 1
ATOM 588 C CA . TYR A 1 74 ? -11.534 6.972 -1.225 1.00 98.12 74 TYR A CA 1
ATOM 589 C C . TYR A 1 74 ? -11.319 7.137 0.289 1.00 98.12 74 TYR A C 1
ATOM 591 O O . TYR A 1 74 ? -11.905 8.036 0.886 1.00 98.12 74 TYR A O 1
ATOM 599 N N . CYS A 1 75 ? -10.444 6.338 0.909 1.00 97.56 75 CYS A N 1
ATOM 600 C CA . CYS A 1 75 ? -10.130 6.501 2.327 1.00 97.56 75 CYS A CA 1
ATOM 601 C C . CYS A 1 75 ? -9.472 7.861 2.610 1.00 97.56 75 CYS A C 1
ATOM 603 O O . CYS A 1 75 ? -9.966 8.624 3.435 1.00 97.56 75 CYS A O 1
ATOM 605 N N . CYS A 1 76 ? -8.385 8.183 1.905 1.00 96.19 76 CYS A N 1
ATOM 606 C CA . CYS A 1 76 ? -7.599 9.393 2.149 1.00 96.19 76 CYS A CA 1
ATOM 607 C C . CYS A 1 76 ? -8.349 10.685 1.819 1.00 96.19 76 CYS A C 1
ATOM 609 O O . CYS A 1 76 ? -8.082 11.708 2.440 1.00 96.19 76 CYS A O 1
ATOM 611 N N . LYS A 1 77 ? -9.306 10.644 0.885 1.00 97.19 77 LYS A N 1
ATOM 612 C CA . LYS A 1 77 ? -10.121 11.814 0.526 1.00 97.19 77 LYS A CA 1
ATOM 613 C C . LYS A 1 77 ? -11.242 12.123 1.517 1.00 97.19 77 LYS A C 1
ATOM 615 O O . LYS A 1 77 ? -11.697 13.261 1.551 1.00 97.19 77 LYS A O 1
ATOM 620 N N . ASN A 1 78 ? -11.710 11.132 2.278 1.00 97.94 78 ASN A N 1
ATOM 621 C CA . ASN A 1 78 ? -12.938 11.262 3.071 1.00 97.94 78 ASN A CA 1
ATOM 622 C C . ASN A 1 78 ? -12.736 11.060 4.579 1.00 97.94 78 ASN A C 1
ATOM 624 O O . ASN A 1 78 ? -13.589 11.479 5.358 1.00 97.94 78 ASN A O 1
ATOM 628 N N . TYR A 1 79 ? -11.639 10.429 5.005 1.00 97.81 79 TYR A N 1
ATOM 629 C CA . TYR A 1 79 ? -11.447 10.022 6.396 1.00 97.81 79 TYR A CA 1
ATOM 630 C C . TYR A 1 79 ? -10.063 10.382 6.929 1.00 97.81 79 TYR A C 1
ATOM 632 O O . TYR A 1 79 ? -9.071 10.434 6.201 1.00 97.81 79 TYR A O 1
ATOM 640 N N . THR A 1 80 ? -10.007 10.593 8.242 1.00 97.31 80 THR A N 1
ATOM 641 C CA . THR A 1 80 ? -8.779 10.907 8.974 1.00 97.31 80 THR A CA 1
ATOM 642 C C . THR A 1 80 ? -8.160 9.656 9.597 1.00 97.31 80 THR A C 1
ATOM 644 O O . THR A 1 80 ? -8.837 8.648 9.813 1.00 97.31 80 THR A O 1
ATOM 647 N N . GLN A 1 81 ? -6.877 9.736 9.952 1.00 96.38 81 GLN A N 1
ATOM 648 C CA . GLN A 1 81 ? -6.171 8.709 10.724 1.00 96.38 81 GLN A CA 1
ATOM 649 C C . GLN A 1 81 ? -6.899 8.386 12.036 1.00 96.38 81 GLN A C 1
ATOM 651 O O . GLN A 1 81 ? -7.116 7.215 12.334 1.00 96.38 81 GLN A O 1
ATOM 656 N N . ALA A 1 82 ? -7.351 9.408 12.770 1.00 97.69 82 ALA A N 1
ATOM 657 C CA . ALA A 1 82 ? -8.103 9.251 14.015 1.00 97.69 82 ALA A CA 1
ATOM 658 C C . ALA A 1 82 ? -9.407 8.474 13.816 1.00 97.69 82 ALA A C 1
ATOM 660 O O . ALA A 1 82 ? -9.757 7.629 14.638 1.00 97.69 82 ALA A O 1
ATOM 661 N N . TYR A 1 83 ? -10.120 8.732 12.717 1.00 98.12 83 TYR A N 1
ATOM 662 C CA . TYR A 1 83 ? -11.357 8.022 12.412 1.00 98.12 83 TYR A CA 1
ATOM 663 C C . TYR A 1 83 ? -11.098 6.544 12.101 1.00 98.12 83 TYR A C 1
ATOM 665 O O . TYR A 1 83 ? -11.766 5.670 12.650 1.00 98.12 83 TYR A O 1
ATOM 673 N N . VAL A 1 84 ? -10.087 6.249 11.279 1.00 97.94 84 VAL A N 1
ATOM 674 C CA . VAL A 1 84 ? -9.700 4.862 10.978 1.00 97.94 84 VAL A CA 1
ATOM 675 C C . VAL A 1 84 ? -9.220 4.144 12.244 1.00 97.94 84 VAL A C 1
ATOM 677 O O . VAL A 1 84 ? -9.666 3.030 12.510 1.00 97.94 84 VAL A O 1
ATOM 680 N N . TYR A 1 85 ? -8.390 4.791 13.068 1.00 98.12 85 TYR A N 1
ATOM 681 C CA . TYR A 1 85 ? -7.970 4.273 14.374 1.00 98.12 85 TYR A CA 1
ATOM 682 C C . TYR A 1 85 ? -9.178 3.953 15.263 1.00 98.12 85 TYR A C 1
ATOM 684 O O . TYR A 1 85 ? -9.252 2.866 15.837 1.00 98.12 85 TYR A O 1
ATOM 692 N N . HIS A 1 86 ? -10.148 4.869 15.348 1.00 98.06 86 HIS A N 1
ATOM 693 C CA . HIS A 1 86 ? -11.365 4.684 16.133 1.00 98.06 86 HIS A CA 1
ATOM 694 C C . HIS A 1 86 ? -12.156 3.451 15.683 1.00 98.06 86 HIS A C 1
ATOM 696 O O . HIS A 1 86 ? -12.470 2.617 16.527 1.00 98.06 86 HIS A O 1
ATOM 702 N N . LEU A 1 87 ? -12.394 3.288 14.374 1.00 98.19 87 LEU A N 1
ATOM 703 C CA . LEU A 1 87 ? -13.089 2.115 13.824 1.00 98.19 87 LEU A CA 1
ATOM 704 C C . LEU A 1 87 ? -12.394 0.796 14.193 1.00 98.19 87 LEU A C 1
ATOM 706 O O . LEU A 1 87 ? -13.052 -0.206 14.467 1.00 98.19 87 LEU A O 1
ATOM 710 N N . ILE A 1 88 ? -11.059 0.788 14.221 1.00 97.69 88 ILE A N 1
ATOM 711 C CA . ILE A 1 88 ? -10.285 -0.388 14.634 1.00 97.69 88 ILE A CA 1
ATOM 712 C C . ILE A 1 88 ? -10.493 -0.674 16.124 1.00 97.69 88 ILE A C 1
ATOM 714 O O . ILE A 1 88 ? -10.737 -1.826 16.488 1.00 97.69 88 ILE A O 1
ATOM 718 N N . GLN A 1 89 ? -10.448 0.353 16.982 1.00 98.00 89 GLN A N 1
ATOM 719 C CA . GLN A 1 89 ? -10.674 0.185 18.425 1.00 98.00 89 GLN A CA 1
ATOM 720 C C . GLN A 1 89 ? -12.089 -0.309 18.734 1.00 98.00 89 GLN A C 1
ATOM 722 O O . GLN A 1 89 ? -12.270 -1.146 19.619 1.00 98.00 89 GLN A O 1
ATOM 727 N N . THR A 1 90 ? -13.090 0.174 17.995 1.00 97.69 90 THR A N 1
ATOM 728 C CA . THR A 1 90 ? -14.488 -0.249 18.143 1.00 97.69 90 THR A CA 1
ATOM 729 C C . THR A 1 90 ? -14.799 -1.570 17.439 1.00 97.69 90 THR A C 1
ATOM 731 O O . THR A 1 90 ? -15.921 -2.053 17.541 1.00 97.69 90 THR A O 1
ATOM 734 N N . LYS A 1 91 ? -13.804 -2.204 16.798 1.00 96.62 91 LYS A N 1
ATOM 735 C CA . LYS A 1 91 ? -13.921 -3.487 16.081 1.00 96.62 91 LYS A CA 1
ATOM 736 C C . LYS A 1 91 ? -14.922 -3.453 14.920 1.00 96.62 91 LYS A C 1
ATOM 738 O O . LYS A 1 91 ? -15.507 -4.476 14.573 1.00 96.62 91 LYS A O 1
ATOM 743 N N . GLU A 1 92 ? -15.068 -2.296 14.285 1.00 97.75 92 GLU A N 1
ATOM 744 C CA . GLU A 1 92 ? -15.918 -2.117 13.113 1.00 97.75 92 GLU A CA 1
ATOM 745 C C . GLU A 1 92 ? -15.224 -2.623 11.844 1.00 97.75 92 GLU A C 1
ATOM 747 O O . GLU A 1 92 ? -14.073 -2.280 11.551 1.00 97.75 92 GLU A O 1
ATOM 752 N N . LEU A 1 93 ? -15.945 -3.405 11.033 1.00 96.38 93 LEU A N 1
ATOM 753 C CA . LEU A 1 93 ? -15.403 -3.974 9.793 1.00 96.38 93 LEU A CA 1
ATOM 754 C C . LEU A 1 93 ? -14.955 -2.886 8.803 1.00 96.38 93 LEU A C 1
ATOM 756 O O . LEU A 1 93 ? -13.967 -3.070 8.087 1.00 96.38 93 LEU A O 1
ATOM 760 N N . LEU A 1 94 ? -15.633 -1.732 8.817 1.00 97.62 94 LEU A N 1
ATOM 761 C CA . LEU A 1 94 ? -15.332 -0.589 7.955 1.00 97.62 94 LEU A CA 1
ATOM 762 C C . LEU A 1 94 ? -13.866 -0.145 8.064 1.00 97.62 94 LEU A C 1
ATOM 764 O O . LEU A 1 94 ? -13.280 0.240 7.054 1.00 97.62 94 LEU A O 1
ATOM 768 N N . GLY A 1 95 ? -13.243 -0.260 9.244 1.00 97.19 95 GLY A N 1
ATOM 769 C CA . GLY A 1 95 ? -11.827 0.072 9.420 1.00 97.19 95 GLY A CA 1
ATOM 770 C C . GLY A 1 95 ? -10.928 -0.741 8.482 1.00 97.19 95 GLY A C 1
ATOM 771 O O . GLY A 1 95 ? -10.126 -0.174 7.743 1.00 97.19 95 GLY A O 1
ATOM 772 N N . ARG A 1 96 ? -11.122 -2.066 8.421 1.00 97.12 96 ARG A N 1
ATOM 773 C CA . ARG A 1 96 ? -10.370 -2.959 7.515 1.00 97.12 96 ARG A CA 1
ATOM 774 C C . ARG A 1 96 ? -10.680 -2.684 6.046 1.00 97.12 96 ARG A C 1
ATOM 776 O O . ARG A 1 96 ? -9.776 -2.737 5.209 1.00 97.12 96 ARG A O 1
ATOM 783 N N . THR A 1 97 ? -11.935 -2.371 5.726 1.00 98.00 97 THR A N 1
ATOM 784 C CA . THR A 1 97 ? -12.346 -2.017 4.362 1.00 98.00 97 THR A CA 1
ATOM 785 C C . THR A 1 97 ? -11.626 -0.759 3.878 1.00 98.00 97 THR A C 1
ATOM 787 O O . THR A 1 97 ? -11.052 -0.770 2.791 1.00 98.00 97 THR A O 1
ATOM 790 N N . LEU A 1 98 ? -11.582 0.298 4.692 1.00 98.31 98 LEU A N 1
ATOM 791 C CA . LEU A 1 98 ? -10.904 1.554 4.357 1.00 98.31 98 LEU A CA 1
ATOM 792 C C . LEU A 1 98 ? -9.393 1.370 4.166 1.00 98.31 98 LEU A C 1
ATOM 794 O O . LEU A 1 98 ? -8.832 1.871 3.190 1.00 98.31 98 LEU A O 1
ATOM 798 N N . ILE A 1 99 ? -8.756 0.587 5.040 1.00 98.19 99 ILE A N 1
ATOM 799 C CA . ILE A 1 99 ? -7.336 0.227 4.910 1.00 98.19 99 ILE A CA 1
ATOM 800 C C . ILE A 1 99 ? -7.087 -0.528 3.603 1.00 98.19 99 ILE A C 1
ATOM 802 O O . ILE A 1 99 ? -6.161 -0.206 2.864 1.00 98.19 99 ILE A O 1
ATOM 806 N N . THR A 1 100 ? -7.945 -1.496 3.278 1.00 98.19 100 THR A N 1
ATOM 807 C CA . THR A 1 100 ? -7.825 -2.284 2.044 1.00 98.19 100 THR A CA 1
ATOM 808 C C . THR A 1 100 ? -7.991 -1.419 0.802 1.00 98.19 100 THR A C 1
ATOM 810 O O . THR A 1 100 ? -7.224 -1.577 -0.144 1.00 98.19 100 THR A O 1
ATOM 813 N N . ILE A 1 101 ? -8.927 -0.467 0.808 1.00 98.25 101 ILE A N 1
ATOM 814 C CA . ILE A 1 101 ? -9.096 0.498 -0.285 1.00 98.25 101 ILE A CA 1
ATOM 815 C C . ILE A 1 101 ? -7.817 1.319 -0.491 1.00 98.25 101 ILE A C 1
ATOM 817 O O . ILE A 1 101 ? -7.355 1.455 -1.624 1.00 98.25 101 ILE A O 1
ATOM 821 N N . HIS A 1 102 ? -7.227 1.844 0.588 1.00 97.69 102 HIS A N 1
ATOM 822 C CA . HIS A 1 102 ? -5.966 2.586 0.508 1.00 97.69 102 HIS A CA 1
ATOM 823 C C . HIS A 1 102 ? -4.825 1.713 -0.018 1.00 97.69 102 HIS A C 1
ATOM 825 O O . HIS A 1 102 ? -4.162 2.084 -0.985 1.00 97.69 102 HIS A O 1
ATOM 831 N N . ASN A 1 103 ? -4.627 0.535 0.574 1.00 97.06 103 ASN A N 1
ATOM 832 C CA . ASN A 1 103 ? -3.531 -0.357 0.215 1.00 97.06 103 ASN A CA 1
ATOM 833 C C . ASN A 1 103 ? -3.648 -0.863 -1.229 1.00 97.06 103 ASN A C 1
ATOM 835 O O . ASN A 1 103 ? -2.640 -0.913 -1.927 1.00 97.06 103 ASN A O 1
ATOM 839 N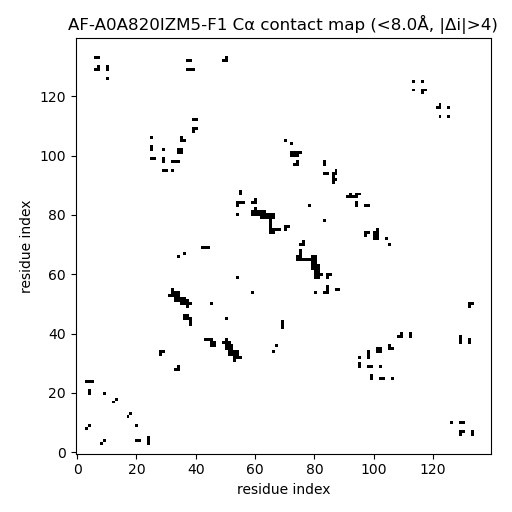 N . LEU A 1 104 ? -4.854 -1.189 -1.715 1.00 97.12 104 LEU A N 1
ATOM 840 C CA . LEU A 1 104 ? -5.063 -1.588 -3.112 1.00 97.12 104 LEU A CA 1
ATOM 841 C C . LEU A 1 104 ? -4.717 -0.449 -4.071 1.00 97.12 104 LEU A C 1
ATOM 843 O O . LEU A 1 104 ? -4.009 -0.674 -5.050 1.00 97.12 104 LEU A O 1
ATOM 847 N N . TYR A 1 105 ? -5.182 0.767 -3.775 1.00 96.88 105 TYR A N 1
ATOM 848 C CA . TYR A 1 105 ? -4.877 1.947 -4.581 1.00 96.88 105 TYR A CA 1
ATOM 849 C C . TYR A 1 105 ? -3.364 2.187 -4.661 1.00 96.88 105 TYR A C 1
ATOM 851 O O . TYR A 1 105 ? -2.798 2.317 -5.747 1.00 96.88 105 TYR A O 1
ATOM 859 N N . HIS A 1 106 ? -2.700 2.173 -3.505 1.00 95.44 106 HIS A N 1
ATOM 860 C CA . HIS A 1 106 ? -1.264 2.391 -3.384 1.00 95.44 106 HIS A CA 1
ATOM 861 C C . HIS A 1 106 ? -0.452 1.308 -4.112 1.00 95.44 106 HIS A C 1
ATOM 863 O O . HIS A 1 106 ? 0.487 1.603 -4.849 1.00 95.44 106 HIS A O 1
ATOM 869 N N . TYR A 1 107 ? -0.830 0.040 -3.949 1.00 95.56 107 TYR A N 1
ATOM 870 C CA . TYR A 1 107 ? -0.134 -1.091 -4.558 1.00 95.56 107 TYR A CA 1
ATOM 871 C C . TYR A 1 107 ? -0.353 -1.164 -6.077 1.00 95.56 107 TYR A C 1
ATOM 873 O O . TYR A 1 107 ? 0.564 -1.498 -6.826 1.00 95.56 107 TYR A O 1
ATOM 881 N N . HIS A 1 108 ? -1.534 -0.774 -6.562 1.00 95.62 108 HIS A N 1
ATOM 882 C CA . HIS A 1 108 ? -1.782 -0.620 -7.994 1.00 95.62 108 HIS A CA 1
ATOM 883 C C . HIS A 1 108 ? -0.905 0.482 -8.606 1.00 95.62 108 HIS A C 1
ATOM 885 O O . HIS A 1 108 ? -0.305 0.280 -9.664 1.00 95.62 108 HIS A O 1
ATOM 891 N N . ALA A 1 109 ? -0.790 1.628 -7.928 1.00 95.19 109 ALA A N 1
ATOM 892 C CA . ALA A 1 109 ? 0.061 2.728 -8.369 1.00 95.19 109 ALA A CA 1
ATOM 893 C C . ALA A 1 109 ? 1.554 2.347 -8.370 1.00 95.19 109 ALA A C 1
ATOM 895 O O . ALA A 1 109 ? 2.283 2.716 -9.289 1.00 95.19 109 ALA A O 1
ATOM 896 N N . PHE A 1 110 ? 1.992 1.525 -7.414 1.00 95.50 110 PHE A N 1
ATOM 897 C CA . PHE A 1 110 ? 3.321 0.912 -7.428 1.00 95.50 110 PHE A CA 1
ATOM 898 C C . PHE A 1 110 ? 3.564 0.066 -8.688 1.00 95.50 110 PHE A C 1
ATOM 900 O O . PHE A 1 110 ? 4.537 0.295 -9.405 1.00 95.50 110 PHE A O 1
ATOM 907 N N . PHE A 1 111 ? 2.652 -0.848 -9.035 1.00 96.00 111 PHE A N 1
ATOM 908 C CA . PHE A 1 111 ? 2.773 -1.623 -10.276 1.00 96.00 111 PHE A CA 1
ATOM 909 C C . PHE A 1 111 ? 2.715 -0.763 -11.539 1.00 96.00 111 PHE A C 1
ATOM 911 O O . PHE A 1 111 ? 3.338 -1.098 -12.547 1.00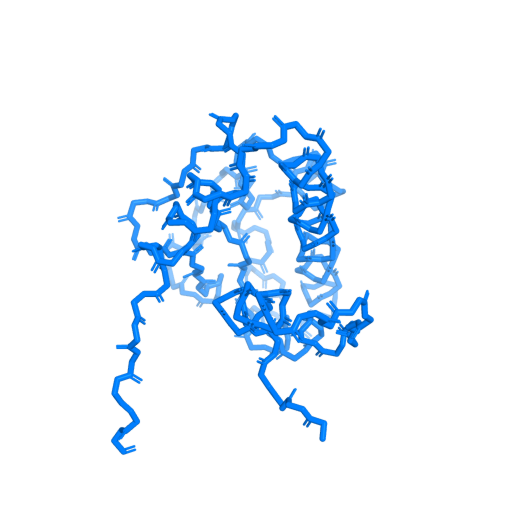 96.00 111 PHE A O 1
ATOM 918 N N . GLN A 1 112 ? 1.965 0.338 -11.514 1.00 96.44 112 GLN A N 1
ATOM 919 C CA . GLN A 1 112 ? 1.972 1.301 -12.607 1.00 96.44 112 GLN A CA 1
ATOM 920 C C . GLN A 1 112 ? 3.351 1.950 -12.771 1.00 96.44 112 GLN A C 1
ATOM 922 O O . GLN A 1 112 ? 3.873 1.954 -13.884 1.00 96.44 112 GLN A O 1
ATOM 927 N N . ALA A 1 113 ? 3.969 2.398 -11.680 1.00 96.12 113 ALA A N 1
ATOM 928 C CA . ALA A 1 113 ? 5.301 2.993 -11.701 1.00 96.12 113 ALA A CA 1
ATOM 929 C C . ALA A 1 113 ? 6.397 1.996 -12.135 1.00 96.12 113 ALA A C 1
ATOM 931 O O . ALA A 1 113 ? 7.297 2.368 -12.890 1.00 96.12 113 ALA A O 1
ATOM 932 N N . ILE A 1 114 ? 6.284 0.710 -11.770 1.00 96.62 114 ILE A N 1
ATOM 933 C CA . ILE A 1 114 ? 7.132 -0.360 -12.333 1.00 96.62 114 ILE A CA 1
ATOM 934 C C . ILE A 1 114 ? 7.037 -0.361 -13.865 1.00 96.62 114 ILE A C 1
ATOM 936 O O . ILE A 1 114 ? 8.049 -0.264 -14.555 1.00 96.62 114 ILE A O 1
ATOM 940 N N . ARG A 1 115 ? 5.822 -0.425 -14.422 1.00 96.94 115 ARG A N 1
ATOM 941 C CA . ARG A 1 115 ? 5.636 -0.467 -15.884 1.00 96.94 115 ARG A CA 1
ATOM 942 C C . ARG A 1 115 ? 6.145 0.798 -16.574 1.00 96.94 115 ARG A C 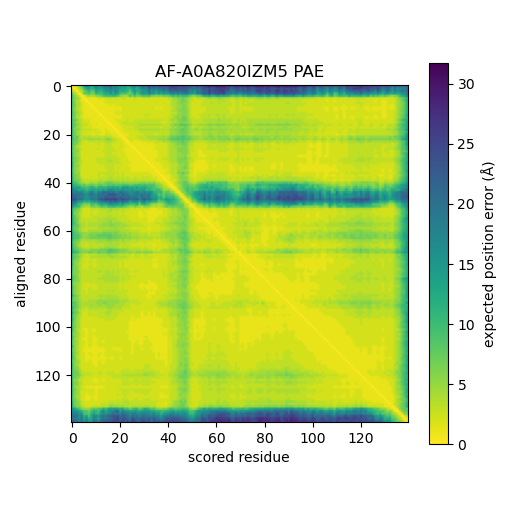1
ATOM 944 O O . ARG A 1 115 ? 6.662 0.715 -17.684 1.00 96.94 115 ARG A O 1
ATOM 951 N N . GLU A 1 116 ? 5.966 1.958 -15.952 1.00 97.00 116 GLU A N 1
ATOM 952 C CA . GLU A 1 116 ? 6.432 3.242 -16.483 1.00 97.00 116 GLU A CA 1
ATOM 953 C C . GLU A 1 116 ? 7.963 3.330 -16.495 1.00 97.00 116 GLU A C 1
ATOM 955 O O . GLU A 1 116 ? 8.532 3.684 -17.5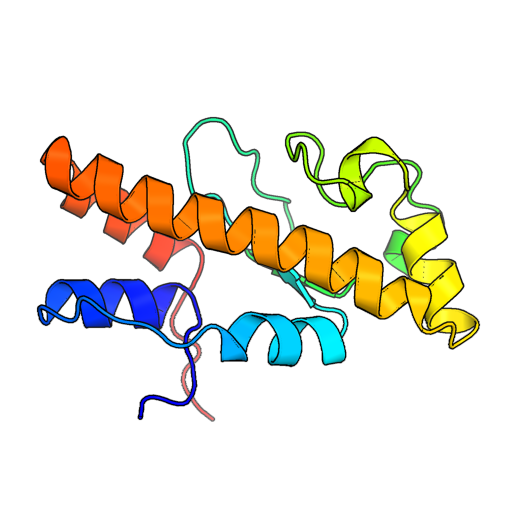26 1.00 97.00 116 GLU A O 1
ATOM 960 N N . SER A 1 117 ? 8.637 2.932 -15.412 1.00 97.06 117 SER A N 1
ATOM 961 C CA . SER A 1 117 ? 10.107 2.937 -15.340 1.00 97.06 117 SER A CA 1
ATOM 962 C C . SER A 1 117 ? 10.759 1.977 -16.341 1.00 97.06 117 SER A C 1
ATOM 964 O O . SER A 1 117 ? 11.758 2.332 -16.970 1.00 97.06 117 SER A O 1
ATOM 966 N N . LEU A 1 118 ? 10.162 0.800 -16.565 1.00 96.31 118 LEU A N 1
ATOM 967 C CA . LEU A 1 118 ? 10.606 -0.140 -17.598 1.00 96.31 118 LEU A CA 1
ATOM 968 C C . LEU A 1 118 ? 10.492 0.475 -19.002 1.00 96.31 118 LEU A C 1
ATOM 970 O O . LEU A 1 118 ? 11.444 0.425 -19.775 1.00 96.31 118 LEU A O 1
ATOM 974 N N . LYS A 1 119 ? 9.360 1.116 -19.325 1.00 97.38 119 LYS A N 1
ATOM 975 C CA . LYS A 1 119 ? 9.156 1.794 -20.621 1.00 97.38 119 LYS A CA 1
ATOM 976 C C . LYS A 1 119 ? 10.086 2.990 -20.826 1.00 97.38 119 LYS A C 1
ATOM 978 O O . LYS A 1 119 ? 10.481 3.263 -21.955 1.00 97.38 119 LYS A O 1
ATOM 983 N N . ALA A 1 120 ? 10.403 3.710 -19.753 1.00 97.19 120 ALA A N 1
ATOM 984 C CA . ALA A 1 120 ? 11.259 4.891 -19.782 1.00 97.19 120 ALA A CA 1
ATOM 985 C C . ALA A 1 120 ? 12.764 4.566 -19.715 1.00 97.19 120 ALA A C 1
ATOM 987 O O . ALA A 1 120 ? 13.572 5.489 -19.732 1.00 97.19 120 ALA A O 1
ATOM 988 N N . ASN A 1 121 ? 13.154 3.285 -19.641 1.00 96.75 121 ASN A N 1
ATOM 989 C CA . ASN A 1 121 ? 14.536 2.845 -19.404 1.00 96.75 121 ASN A CA 1
ATOM 990 C C . ASN A 1 121 ? 15.162 3.407 -18.107 1.00 96.75 121 ASN A C 1
ATOM 992 O O . ASN A 1 121 ? 16.381 3.517 -18.003 1.00 96.75 121 ASN A O 1
ATOM 996 N N . THR A 1 122 ? 14.344 3.723 -17.096 1.00 96.62 122 THR A N 1
ATOM 997 C CA . THR A 1 122 ? 14.772 4.222 -15.771 1.00 96.62 122 THR A CA 1
ATOM 998 C C . THR A 1 122 ? 14.614 3.174 -14.662 1.00 96.62 122 THR A C 1
ATOM 1000 O O . THR A 1 122 ? 14.624 3.490 -13.472 1.00 96.62 122 THR A O 1
ATOM 1003 N N . TRP A 1 123 ? 14.482 1.896 -15.038 1.00 96.38 123 TRP A N 1
ATOM 1004 C CA . TRP A 1 123 ? 14.272 0.776 -14.113 1.00 96.38 123 TRP A CA 1
ATOM 1005 C C . TRP A 1 123 ? 15.327 0.686 -13.004 1.00 96.38 123 TRP A C 1
ATOM 1007 O O . TRP A 1 123 ? 14.991 0.447 -11.849 1.00 96.38 123 TRP A O 1
ATOM 1017 N N . ASN A 1 124 ? 16.603 0.900 -13.332 1.00 96.62 124 ASN A N 1
ATOM 1018 C CA . ASN A 1 124 ? 17.690 0.764 -12.362 1.00 96.62 124 ASN A CA 1
ATOM 1019 C C . ASN A 1 124 ? 17.611 1.786 -11.222 1.00 96.62 124 ASN A C 1
ATOM 1021 O O . ASN A 1 124 ? 17.869 1.440 -10.068 1.00 96.62 124 ASN A O 1
ATOM 1025 N N . ASP A 1 125 ? 17.215 3.015 -11.527 1.00 95.00 125 ASP A N 1
ATOM 1026 C CA . ASP A 1 125 ? 17.047 4.053 -10.512 1.00 95.00 125 ASP A CA 1
ATOM 1027 C C . ASP A 1 125 ? 15.796 3.762 -9.680 1.00 95.00 125 ASP A C 1
ATOM 1029 O O . ASP A 1 125 ? 15.825 3.791 -8.448 1.00 95.00 125 ASP A O 1
ATOM 1033 N N . TYR A 1 126 ? 14.714 3.367 -10.358 1.00 95.06 126 TYR A N 1
ATOM 1034 C CA . TYR A 1 126 ? 13.456 2.996 -9.724 1.00 95.06 126 TYR A CA 1
ATOM 1035 C C . TYR A 1 126 ? 13.614 1.839 -8.730 1.00 95.06 126 TYR A C 1
ATOM 1037 O O . TYR A 1 126 ? 13.171 1.928 -7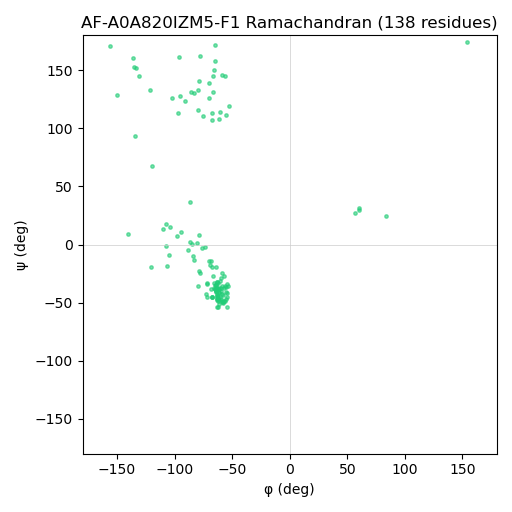.582 1.00 95.06 126 TYR A O 1
ATOM 1045 N N . ARG A 1 127 ? 14.279 0.754 -9.146 1.00 94.62 127 ARG A N 1
ATOM 1046 C CA . ARG A 1 127 ? 14.501 -0.421 -8.298 1.00 94.62 127 ARG A CA 1
ATOM 1047 C C . ARG A 1 127 ? 15.325 -0.055 -7.063 1.00 94.62 127 ARG A C 1
ATOM 1049 O O . ARG A 1 127 ? 15.002 -0.498 -5.965 1.00 94.62 127 ARG A O 1
ATOM 1056 N N . THR A 1 128 ? 16.350 0.783 -7.233 1.00 94.12 128 THR A N 1
ATOM 1057 C CA . THR A 1 128 ? 17.230 1.224 -6.142 1.00 94.12 128 THR A CA 1
ATOM 1058 C C . THR A 1 128 ? 16.439 2.022 -5.108 1.00 94.12 128 THR A C 1
ATOM 1060 O O . THR A 1 128 ? 16.457 1.668 -3.932 1.00 94.12 128 THR A O 1
ATOM 1063 N N . MET A 1 129 ? 15.628 2.987 -5.554 1.00 92.19 129 MET A N 1
ATOM 1064 C CA . MET A 1 129 ? 14.741 3.775 -4.688 1.00 92.19 129 MET A CA 1
ATOM 1065 C C . MET A 1 129 ? 13.794 2.900 -3.849 1.00 92.19 129 MET A C 1
ATOM 1067 O O . MET A 1 129 ? 13.535 3.198 -2.682 1.00 92.19 129 MET A O 1
ATOM 1071 N N . ILE A 1 130 ? 13.228 1.833 -4.421 1.00 92.75 130 ILE A N 1
ATOM 1072 C CA . ILE A 1 130 ? 12.335 0.933 -3.673 1.00 92.75 130 ILE A CA 1
ATOM 1073 C C . ILE A 1 130 ? 13.123 0.088 -2.666 1.00 92.75 130 ILE A C 1
ATOM 1075 O O . ILE A 1 130 ? 12.706 -0.041 -1.515 1.00 92.75 130 ILE A O 1
ATOM 1079 N N . LEU A 1 131 ? 14.261 -0.478 -3.073 1.00 91.62 131 LEU A N 1
ATOM 1080 C CA . LEU A 1 131 ? 15.070 -1.349 -2.215 1.00 91.62 131 LEU A CA 1
ATOM 1081 C C . LEU A 1 131 ? 15.683 -0.601 -1.022 1.00 91.62 131 LEU A C 1
ATOM 1083 O O . LEU A 1 131 ? 15.773 -1.174 0.061 1.00 91.62 131 LEU A O 1
ATOM 1087 N N . GLU A 1 132 ? 16.035 0.677 -1.179 1.00 90.94 132 GLU A N 1
ATOM 1088 C CA . GLU A 1 132 ? 16.512 1.534 -0.082 1.00 9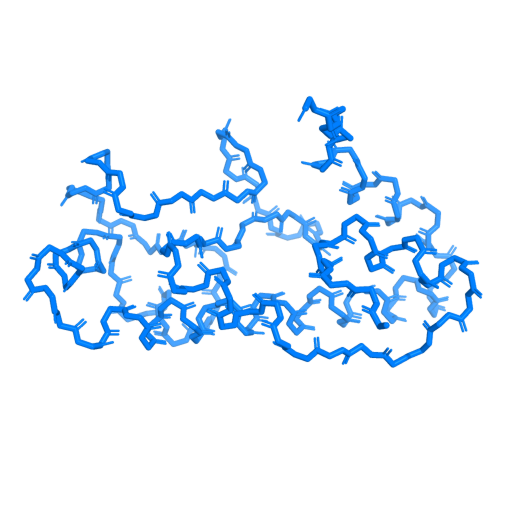0.94 132 GLU A CA 1
ATOM 1089 C C . GLU A 1 132 ? 15.462 1.725 1.022 1.00 90.94 132 GLU A C 1
ATOM 1091 O O . GLU A 1 132 ? 15.798 1.806 2.202 1.00 90.94 132 GLU A O 1
ATOM 1096 N N . GLN A 1 133 ? 14.180 1.752 0.656 1.00 90.19 133 GLN A N 1
ATOM 1097 C CA . GLN A 1 133 ? 13.076 1.890 1.610 1.00 90.19 133 GLN A CA 1
ATOM 1098 C C . GLN A 1 133 ? 12.743 0.582 2.330 1.00 90.19 133 GLN A C 1
ATOM 1100 O O . GLN A 1 133 ? 12.169 0.599 3.418 1.00 90.19 133 GLN A O 1
ATOM 1105 N N . TYR A 1 134 ? 13.104 -0.554 1.736 1.00 87.81 134 TYR A N 1
ATOM 1106 C CA . TYR A 1 134 ? 12.834 -1.888 2.257 1.00 87.81 134 TYR A CA 1
ATOM 1107 C C . TYR A 1 134 ? 14.137 -2.658 2.502 1.00 87.81 134 TYR A C 1
ATOM 1109 O O . TYR A 1 134 ? 14.387 -3.666 1.834 1.00 87.81 134 TYR A O 1
ATOM 1117 N N . PRO A 1 135 ? 14.960 -2.242 3.486 1.00 74.50 135 PRO A N 1
ATOM 1118 C CA . PRO A 1 135 ? 16.175 -2.970 3.812 1.00 74.50 135 PRO A CA 1
ATOM 1119 C C . PRO A 1 135 ? 15.842 -4.414 4.203 1.00 74.50 135 PRO A C 1
ATOM 1121 O O . PRO A 1 135 ? 14.784 -4.714 4.779 1.00 74.50 135 PRO A O 1
ATOM 1124 N N . ILE A 1 136 ? 16.757 -5.317 3.847 1.00 65.00 136 ILE A N 1
ATOM 1125 C CA . ILE A 1 136 ? 16.653 -6.744 4.141 1.00 65.00 136 ILE A CA 1
ATOM 1126 C C . ILE A 1 136 ? 16.606 -6.890 5.660 1.00 65.00 136 ILE A C 1
ATOM 1128 O O . ILE A 1 136 ? 17.575 -6.589 6.351 1.00 65.00 136 ILE A O 1
ATOM 1132 N N . GLN A 1 137 ? 15.471 -7.346 6.180 1.00 57.28 137 GLN A N 1
ATOM 1133 C CA . GLN A 1 137 ? 15.432 -7.863 7.537 1.00 57.28 137 GLN A CA 1
ATOM 1134 C C . GLN A 1 137 ? 16.091 -9.237 7.470 1.00 57.28 137 GLN A C 1
ATOM 1136 O O . GLN A 1 137 ? 15.547 -10.141 6.832 1.00 57.28 137 GLN A O 1
ATOM 1141 N N . GLU A 1 138 ? 17.283 -9.382 8.054 1.00 40.88 138 GLU A N 1
ATOM 1142 C CA . GLU A 1 138 ? 17.843 -10.706 8.313 1.00 40.88 138 GLU A CA 1
ATOM 1143 C C . GLU A 1 138 ? 16.782 -11.507 9.072 1.00 40.88 138 GLU A C 1
ATOM 1145 O O . GLU A 1 138 ? 16.305 -11.086 10.129 1.00 40.88 138 GLU A O 1
ATOM 1150 N N . GLN A 1 139 ? 16.346 -12.618 8.480 1.00 37.25 139 GLN A N 1
ATOM 1151 C CA . GLN A 1 139 ? 15.449 -13.552 9.144 1.00 37.25 139 GLN A CA 1
ATOM 1152 C C . GLN A 1 139 ? 16.187 -14.081 10.380 1.00 37.25 139 GLN A C 1
ATOM 1154 O O . GLN A 1 139 ? 17.162 -14.815 10.236 1.00 37.25 139 GLN A O 1
ATOM 1159 N N . LYS A 1 140 ? 15.761 -13.659 11.574 1.00 29.48 140 LYS A N 1
ATOM 1160 C CA . LYS A 1 140 ? 16.092 -14.347 12.825 1.00 29.48 140 LYS A CA 1
ATOM 1161 C C . LYS A 1 140 ? 15.161 -15.529 13.030 1.00 29.48 140 LYS A C 1
ATOM 1163 O O . LYS A 1 140 ? 13.958 -15.373 12.717 1.00 29.48 140 LYS A O 1
#

Foldseek 3Di:
DPPDVDVLVVLVVVVVVDDDDDPVNLLVCLVQQKAAQADLDPQGDGDPPARIDHLLDPVLLPFQAFPGNPQPFPRRVPHTSNRLNVCVVVVHPVSSVSRSRRSVSVVVVSVVSCVVCVVVVNSVVSSVSSCVRPDDDDDD

Radius of gyration: 15.34 Å; Cα contacts (8 Å, |Δi|>4): 162; chains: 1; bounding box: 34×34×40 Å

pLDDT: mean 89.45, std 14.1, range [29.48, 98.31]

Nearest PDB structures (foldseek):
  7ovo-assembly1_A  TM=9.549E-01  e=6.646E-10  Mus musculus
  5lpt-assembly1_A  TM=8.910E-01  e=8.617E-08  Zymomonas mobilis subsp. mobilis ZM4 = ATCC 31821
  6ygm-assembly1_A-2  TM=8.934E-01  e=2.076E-07  Zymomonas mobilis subsp. mobilis ZM4 = ATCC 31821
  6yiq-assembly1_A-2  TM=8.836E-01  e=2.334E-07  Zymomonas mobilis subsp. mobilis ZM4 = ATCC 31821
  5lpo-assembly1_A-2  TM=8.841E-01  e=2.475E-07  Zymomonas mobilis subsp. mobilis ZM4 = ATCC 31821

Mean predicted aligned error: 4.82 Å

Secondary structure (DSSP, 8-state):
--S---HHHHHHHHHTT-----TTHHHHHHTTTEEE----STT----TT-SEEETTSGGGTT--S-SSTT--SHHHHH--HHHHHHHHHTT-HHHHHHHHHHHHHHHHHHHHHHHHHHHTT-HHHHHHHHHHHS------

Sequence (140 aa):
IFNSLRPDNVIRAVDLGFDLFSGAYVPYISDRFIILSFRYNDKMSSNITGPDYNINSKEYMNGKQSLLSNCECYCCKNYTQAYVYHLIQTKELLGRTLITIHNLYHYHAFFQAIRESLKANTWNDYRTMILEQYPIQEQK

InterPro domains:
  IPR002616 tRNA-guanine(15) transglycosylase-like [PF01702] (5-135)
  IPR002616 tRNA-guanine(15) transglycosylase-like [TIGR00449] (7-136)
  IPR036511 Queuine tRNA-ribosyltransferase-like [G3DSA:3.20.20.105] (1-138)
  IPR036511 Queuine tRNA-ribosyltransferase-like [SSF51713] (3-135)
  IPR050852 Queuine tRNA-ribosyltransferase [PTHR46064] (5-135)

Organism: NCBI:txid433720

Solvent-accessible surface area (backbone atoms only — not comparable to full-atom values): 8010 Å² total; per-residue (Å²): 126,84,91,59,64,49,70,52,49,45,51,54,38,44,76,74,69,54,90,80,82,79,74,65,46,44,60,60,36,18,76,69,39,40,43,76,42,56,51,60,52,93,82,46,81,56,55,95,88,48,35,55,48,57,51,79,42,75,85,29,58,78,30,79,48,35,80,42,93,84,45,85,34,73,37,33,71,74,43,29,29,18,56,44,25,47,27,52,76,72,68,39,69,64,28,45,51,38,43,34,49,37,34,50,50,53,52,51,50,37,56,48,38,54,55,49,25,57,75,69,72,41,40,71,61,53,49,49,57,43,38,69,57,48,65,83,73,80,86,126